Protein AF-A0A1G6QSB4-F1 (afdb_monomer_lite)

Radius of gyration: 20.33 Å; chains: 1; bounding box: 49×26×61 Å

Foldseek 3Di:
DPDPQPVLLVVLVVLLVVLLVLLVVVLVVCVVCVLVLLQLVQCPDPVNVVQCVVPNSVSSVVDPDDGDPRNVVSVVVSVVLNVLLVVLSVVLSQQAPVSLVVNLVSLVVVLVVLVVVVVSVDDPVSVVSSVVSNVSSVVSNCSSPPPVSVVSSVVSVVVVDGDD

Secondary structure (DSSP, 8-state):
------HHHHHHHHHHHHHHHHHHHHHHHHHHTHHHHHHHHHHH-TTTHHHHHHHHHHHHHTSSS----HHHHHHHHHHHHHHHHHHHHHHHHHT-HHHHHHHHHHHHHHHHHHHHHHTT---HHHHHHHHHHHHHHHHHHHHHTSHHHHHHHHHHHHH-S---

Structure (mmCIF, N/CA/C/O backbone):
data_AF-A0A1G6QSB4-F1
#
_entry.id   AF-A0A1G6QSB4-F1
#
loop_
_atom_site.group_PDB
_atom_site.id
_atom_site.type_symbol
_atom_site.label_atom_id
_atom_site.label_alt_id
_atom_site.label_comp_id
_atom_site.label_asym_id
_atom_site.label_entity_id
_atom_site.label_seq_id
_atom_site.pdbx_PDB_ins_code
_atom_site.Cartn_x
_atom_site.Cartn_y
_atom_site.Cartn_z
_atom_site.occupancy
_atom_site.B_iso_or_equiv
_atom_site.auth_seq_id
_atom_site.auth_comp_id
_atom_site.auth_asym_id
_atom_site.auth_atom_id
_atom_site.pdbx_PDB_model_num
ATOM 1 N N . MET A 1 1 ? 5.165 5.679 -29.335 1.00 36.78 1 MET A N 1
ATOM 2 C CA . MET A 1 1 ? 6.200 4.713 -29.748 1.00 36.78 1 MET A CA 1
ATOM 3 C C . MET A 1 1 ? 6.373 3.753 -28.588 1.00 36.78 1 MET A C 1
ATOM 5 O O . MET A 1 1 ? 6.676 4.211 -27.500 1.00 36.78 1 MET A O 1
ATOM 9 N N . ALA A 1 2 ? 6.026 2.477 -28.755 1.00 41.06 2 ALA A N 1
ATOM 10 C CA . ALA A 1 2 ? 6.192 1.490 -27.691 1.00 41.06 2 ALA A CA 1
ATOM 11 C C . ALA A 1 2 ? 7.660 1.050 -27.695 1.00 41.06 2 ALA A C 1
ATOM 13 O O . ALA A 1 2 ? 8.030 0.148 -28.444 1.00 41.06 2 ALA A O 1
ATOM 14 N N . GLY A 1 3 ? 8.502 1.756 -26.936 1.00 48.91 3 GLY A N 1
ATOM 15 C CA . GLY A 1 3 ? 9.864 1.310 -26.672 1.00 48.91 3 GLY A CA 1
ATOM 16 C C . GLY A 1 3 ? 9.807 -0.090 -26.067 1.00 48.91 3 GLY A C 1
ATOM 17 O O . GLY A 1 3 ? 9.021 -0.343 -25.151 1.00 48.91 3 GLY A O 1
ATOM 18 N N . ASN A 1 4 ? 10.582 -1.026 -26.618 1.00 52.44 4 ASN A N 1
ATOM 19 C CA . ASN A 1 4 ? 10.718 -2.376 -26.077 1.00 52.44 4 ASN A CA 1
ATOM 20 C C . ASN A 1 4 ? 11.422 -2.287 -24.715 1.00 52.44 4 ASN A C 1
ATOM 22 O O . ASN A 1 4 ? 12.630 -2.489 -24.607 1.00 52.44 4 ASN A O 1
ATOM 26 N N . HIS A 1 5 ? 10.673 -1.951 -23.664 1.00 57.59 5 HIS A N 1
ATOM 27 C CA . HIS A 1 5 ? 11.181 -2.034 -22.306 1.00 57.59 5 HIS A CA 1
ATOM 28 C C . HIS A 1 5 ? 11.562 -3.495 -22.018 1.00 57.59 5 HIS A C 1
ATOM 30 O O . HIS A 1 5 ? 10.808 -4.405 -22.386 1.00 57.59 5 HIS A O 1
ATOM 36 N N . PRO A 1 6 ? 12.706 -3.751 -21.355 1.00 65.00 6 PRO A N 1
ATOM 37 C CA . PRO A 1 6 ? 13.095 -5.099 -20.967 1.00 65.00 6 PRO A CA 1
ATOM 38 C C . PRO A 1 6 ? 11.947 -5.785 -20.219 1.00 65.00 6 PRO A C 1
ATOM 40 O O . PRO A 1 6 ? 11.293 -5.162 -19.380 1.00 65.00 6 PRO A O 1
ATOM 43 N N . THR A 1 7 ? 11.717 -7.076 -20.469 1.00 71.69 7 THR A N 1
ATOM 44 C CA . THR A 1 7 ? 10.638 -7.868 -19.838 1.00 71.69 7 THR A CA 1
ATOM 45 C C . THR A 1 7 ? 10.603 -7.740 -18.314 1.00 71.69 7 THR A C 1
ATOM 47 O O . THR A 1 7 ? 9.547 -7.847 -17.692 1.00 71.69 7 THR A O 1
ATOM 50 N N . THR A 1 8 ? 11.753 -7.473 -17.703 1.00 66.12 8 THR A N 1
ATOM 51 C CA . THR A 1 8 ? 11.937 -7.254 -16.269 1.00 66.12 8 THR A CA 1
ATOM 52 C C . THR A 1 8 ? 11.295 -5.947 -15.788 1.00 66.12 8 THR A C 1
ATOM 54 O O . THR A 1 8 ? 10.669 -5.942 -14.735 1.00 66.12 8 THR A O 1
ATOM 57 N N . VAL A 1 9 ? 11.335 -4.863 -16.573 1.00 68.50 9 VAL A N 1
ATOM 58 C CA . VAL A 1 9 ? 10.666 -3.579 -16.264 1.00 68.50 9 VAL A CA 1
ATOM 59 C C . VAL A 1 9 ? 9.143 -3.718 -16.357 1.00 68.50 9 VAL A C 1
ATOM 61 O O . VAL A 1 9 ? 8.403 -3.194 -15.514 1.00 68.50 9 VAL A O 1
ATOM 64 N N . THR A 1 10 ? 8.662 -4.488 -17.335 1.00 78.19 10 THR A N 1
ATOM 65 C CA . THR A 1 10 ? 7.238 -4.822 -17.468 1.00 78.19 10 THR A CA 1
ATOM 66 C C . THR A 1 10 ? 6.756 -5.663 -16.286 1.00 78.19 10 THR A C 1
ATOM 68 O O . THR A 1 10 ? 5.718 -5.354 -15.704 1.00 78.19 10 THR A O 1
ATOM 71 N N . ARG A 1 11 ? 7.533 -6.668 -15.855 1.00 76.75 11 ARG A N 1
ATOM 72 C CA . ARG A 1 11 ? 7.216 -7.469 -14.660 1.00 76.75 11 ARG A CA 1
ATOM 73 C C . ARG A 1 11 ? 7.226 -6.634 -13.382 1.00 76.75 11 ARG A C 1
ATOM 75 O O . ARG A 1 11 ? 6.280 -6.733 -12.613 1.00 76.75 11 ARG A O 1
ATOM 82 N N . THR A 1 12 ? 8.212 -5.758 -13.183 1.00 75.62 12 THR A N 1
ATOM 83 C CA . THR A 1 12 ? 8.243 -4.829 -12.035 1.00 75.62 12 THR A CA 1
ATOM 84 C C . THR A 1 12 ? 7.001 -3.941 -12.001 1.00 75.62 12 THR A C 1
ATOM 86 O O . THR A 1 12 ? 6.401 -3.758 -10.947 1.00 75.62 12 THR A O 1
ATOM 89 N N . THR A 1 13 ? 6.558 -3.447 -13.161 1.00 82.25 13 THR A N 1
ATOM 90 C CA . THR A 1 13 ? 5.312 -2.675 -13.275 1.00 82.25 13 THR A CA 1
ATOM 91 C C . THR A 1 13 ? 4.091 -3.502 -12.873 1.00 82.25 13 THR A C 1
ATOM 93 O O . THR A 1 13 ? 3.248 -3.017 -12.125 1.00 82.25 13 THR A O 1
ATOM 96 N N . GLN A 1 14 ? 3.981 -4.734 -13.373 1.00 82.94 14 GLN A N 1
ATOM 97 C CA . GLN A 1 14 ? 2.854 -5.617 -13.071 1.00 82.94 14 GLN A CA 1
ATOM 98 C C . GLN A 1 14 ? 2.812 -5.975 -11.585 1.00 82.94 14 GLN A C 1
ATOM 100 O O . GLN A 1 14 ? 1.764 -5.846 -10.963 1.00 82.94 14 GLN A O 1
ATOM 105 N N . VAL A 1 15 ? 3.951 -6.357 -11.004 1.00 82.31 15 VAL A N 1
ATOM 106 C CA . VAL A 1 15 ? 4.064 -6.688 -9.576 1.00 82.31 15 VAL A CA 1
ATOM 107 C C . VAL A 1 15 ? 3.730 -5.472 -8.713 1.00 82.31 15 VAL A C 1
ATOM 109 O O . VAL A 1 15 ? 2.968 -5.609 -7.759 1.00 82.31 15 VAL A O 1
ATOM 112 N N . LEU A 1 16 ? 4.209 -4.274 -9.074 1.00 84.44 16 LEU A N 1
ATOM 113 C CA . LEU A 1 16 ? 3.823 -3.052 -8.368 1.00 84.44 16 LEU A CA 1
ATOM 114 C C . LEU A 1 16 ? 2.321 -2.780 -8.503 1.00 84.44 16 LEU A C 1
ATOM 116 O O . LEU A 1 16 ? 1.678 -2.435 -7.521 1.00 84.44 16 LEU A O 1
ATOM 120 N N . GLY A 1 17 ? 1.742 -2.973 -9.689 1.00 85.50 17 GLY A N 1
ATOM 121 C CA . GLY A 1 17 ? 0.302 -2.837 -9.901 1.00 85.50 17 GLY A CA 1
ATOM 122 C C . GLY A 1 17 ? -0.516 -3.780 -9.015 1.00 85.50 17 GLY A C 1
ATOM 123 O O . GLY A 1 17 ? -1.497 -3.351 -8.416 1.00 85.50 17 GLY A O 1
ATOM 124 N N . VAL A 1 18 ? -0.082 -5.036 -8.869 1.00 87.31 18 VAL A N 1
ATOM 125 C CA . VAL A 1 18 ? -0.709 -6.004 -7.954 1.00 87.31 18 VAL A CA 1
ATOM 126 C C . VAL A 1 18 ? -0.572 -5.551 -6.498 1.00 87.31 18 VAL A C 1
ATOM 128 O O . VAL A 1 18 ? -1.554 -5.600 -5.760 1.00 87.31 18 VAL A O 1
ATOM 131 N N . LEU A 1 19 ? 0.604 -5.062 -6.089 1.00 82.19 19 LEU A N 1
ATOM 132 C CA . LEU A 1 19 ? 0.819 -4.526 -4.741 1.00 82.19 19 LEU A CA 1
ATOM 133 C C . LEU A 1 19 ? -0.103 -3.331 -4.455 1.00 82.19 19 LEU A C 1
ATOM 135 O O . LEU A 1 19 ? -0.735 -3.274 -3.404 1.00 82.19 19 LEU A O 1
ATOM 139 N N . LEU A 1 20 ? -0.235 -2.403 -5.406 1.00 90.25 20 LEU A N 1
ATOM 140 C CA . LEU A 1 20 ? -1.129 -1.252 -5.277 1.00 90.25 20 LEU A CA 1
ATOM 141 C C . LEU A 1 20 ? -2.602 -1.669 -5.253 1.00 90.25 20 LEU A C 1
ATOM 143 O O . LEU A 1 20 ? -3.374 -1.100 -4.489 1.00 90.25 20 LEU A O 1
ATOM 147 N N . ALA A 1 21 ? -2.998 -2.673 -6.036 1.00 89.38 21 ALA A N 1
ATOM 148 C CA . ALA A 1 21 ? -4.353 -3.212 -5.988 1.00 89.38 21 ALA A CA 1
ATOM 149 C C . ALA A 1 21 ? -4.659 -3.839 -4.618 1.00 89.38 21 ALA A C 1
ATOM 151 O O . ALA A 1 21 ? -5.720 -3.584 -4.053 1.00 89.38 21 ALA A O 1
ATOM 152 N N . LEU A 1 22 ? -3.717 -4.596 -4.046 1.00 85.62 22 LEU A N 1
ATOM 153 C CA . LEU A 1 22 ? -3.846 -5.138 -2.691 1.00 85.62 22 LEU A CA 1
ATOM 154 C C . LEU A 1 22 ? -3.918 -4.032 -1.636 1.00 85.62 22 LEU A C 1
ATOM 156 O O . LEU A 1 22 ? -4.775 -4.092 -0.759 1.00 85.62 22 LEU A O 1
ATOM 160 N N . GLY A 1 23 ? -3.079 -3.000 -1.752 1.00 84.31 23 GLY A N 1
ATOM 161 C CA . GLY A 1 23 ? -3.131 -1.824 -0.884 1.00 84.31 23 GLY A CA 1
ATOM 162 C C . GLY A 1 23 ? -4.468 -1.083 -0.975 1.00 84.31 23 GLY A C 1
ATOM 163 O O . GLY A 1 23 ? -5.013 -0.680 0.050 1.00 84.31 23 GLY A O 1
ATOM 164 N N . ALA A 1 24 ? -5.045 -0.969 -2.176 1.00 87.50 24 ALA A N 1
ATOM 165 C CA . ALA A 1 24 ? -6.361 -0.368 -2.377 1.00 87.50 24 ALA A CA 1
ATOM 166 C C . ALA A 1 24 ? -7.459 -1.201 -1.709 1.00 87.50 24 ALA A C 1
ATOM 168 O O . ALA A 1 24 ? -8.314 -0.650 -1.019 1.00 87.50 24 ALA A O 1
ATOM 169 N N . VAL A 1 25 ? -7.417 -2.528 -1.870 1.00 87.94 25 VAL A N 1
ATOM 170 C CA . VAL A 1 25 ? -8.345 -3.442 -1.191 1.00 87.94 25 VAL A CA 1
ATOM 171 C C . VAL A 1 25 ? -8.215 -3.303 0.322 1.00 87.94 25 VAL A C 1
ATOM 173 O O . VAL A 1 25 ? -9.231 -3.177 0.995 1.00 87.94 25 VAL A O 1
ATOM 176 N N . ALA A 1 26 ? -6.994 -3.252 0.860 1.00 82.19 26 ALA A N 1
ATOM 177 C CA . ALA A 1 26 ? -6.768 -3.044 2.287 1.00 82.19 26 ALA A CA 1
ATOM 178 C C . ALA A 1 26 ? -7.330 -1.696 2.770 1.00 82.19 26 ALA A C 1
ATOM 180 O O . ALA A 1 26 ? -8.031 -1.662 3.775 1.00 82.19 26 ALA A O 1
ATOM 181 N N . ALA A 1 27 ? -7.106 -0.602 2.034 1.00 86.75 27 ALA A N 1
ATOM 182 C CA . ALA A 1 27 ? -7.655 0.713 2.367 1.00 86.75 27 ALA A CA 1
ATOM 183 C C . ALA A 1 27 ? -9.193 0.727 2.351 1.00 86.75 27 ALA A C 1
ATOM 185 O O . ALA A 1 27 ? -9.818 1.290 3.247 1.00 86.75 27 ALA A O 1
ATOM 186 N N . VAL A 1 28 ? -9.808 0.068 1.367 1.00 87.38 28 VAL A N 1
ATOM 187 C CA . VAL A 1 28 ? -11.266 -0.090 1.281 1.00 87.38 28 VAL A CA 1
ATOM 188 C C . VAL A 1 28 ? -11.793 -0.939 2.439 1.00 87.38 28 VAL A C 1
ATOM 190 O O . VAL A 1 28 ? -12.775 -0.566 3.078 1.00 87.38 28 VAL A O 1
ATOM 193 N N . LEU A 1 29 ? -11.127 -2.050 2.760 1.00 83.12 29 LEU A N 1
ATOM 194 C CA . LEU A 1 29 ? -11.472 -2.878 3.913 1.00 83.12 29 LEU A CA 1
ATOM 195 C C . LEU A 1 29 ? -11.367 -2.093 5.221 1.00 83.12 29 LEU A C 1
ATOM 197 O O . LEU A 1 29 ? -12.224 -2.276 6.074 1.00 83.12 29 LEU A O 1
ATOM 201 N N . SER A 1 30 ? -10.394 -1.191 5.372 1.00 82.69 30 SER A N 1
ATOM 202 C CA . SER A 1 30 ? -10.287 -0.330 6.558 1.00 82.69 30 SER A CA 1
ATOM 203 C C . SER A 1 30 ? -11.495 0.588 6.741 1.00 82.69 30 SER A C 1
ATOM 205 O O . SER A 1 30 ? -11.856 0.863 7.879 1.00 82.69 30 SER A O 1
ATOM 207 N N . VAL A 1 31 ? -12.144 1.025 5.654 1.00 86.12 31 VAL A N 1
ATOM 208 C CA . VAL A 1 31 ? -13.410 1.780 5.717 1.00 86.12 31 VAL A CA 1
ATOM 209 C C . VAL A 1 31 ? -14.557 0.870 6.159 1.00 86.12 31 VAL A C 1
ATOM 211 O O . VAL A 1 31 ? -15.313 1.213 7.060 1.00 86.12 31 VAL A O 1
ATOM 214 N N . PHE A 1 32 ? -14.684 -0.317 5.562 1.00 85.06 32 PHE A N 1
ATOM 215 C CA . PHE A 1 32 ? -15.780 -1.240 5.887 1.00 85.06 32 PHE A CA 1
ATOM 216 C C . PHE A 1 32 ? -15.648 -1.907 7.261 1.00 85.06 32 PHE A C 1
ATOM 218 O O . PHE A 1 32 ? -16.648 -2.290 7.861 1.00 85.06 32 PHE A O 1
ATOM 225 N N . LEU A 1 33 ? -14.422 -2.069 7.752 1.00 81.19 33 LEU A N 1
ATOM 226 C CA . LEU A 1 33 ? -14.106 -2.702 9.029 1.00 81.19 33 LEU A CA 1
ATOM 227 C C . LEU A 1 33 ? -13.771 -1.674 10.111 1.00 81.19 33 LEU A C 1
ATOM 229 O O . LEU A 1 33 ? -13.288 -2.070 11.169 1.00 81.19 33 LEU A O 1
ATOM 233 N N . GLU A 1 34 ? -14.033 -0.384 9.883 1.00 79.94 34 GLU A N 1
ATOM 234 C CA . GLU A 1 34 ? -13.699 0.696 10.817 1.00 79.94 34 GLU A CA 1
ATOM 235 C C . GLU A 1 34 ? -14.244 0.418 12.224 1.00 79.94 34 GLU A C 1
ATOM 237 O O . GLU A 1 34 ? -13.496 0.456 13.196 1.00 79.94 34 GLU A O 1
ATOM 242 N N . ASP A 1 35 ? -15.500 -0.015 12.336 1.00 77.81 35 ASP A N 1
ATOM 243 C CA . ASP A 1 35 ? -16.103 -0.384 13.622 1.00 77.81 35 ASP A CA 1
ATOM 244 C C . ASP A 1 35 ? -15.422 -1.583 14.295 1.00 77.81 35 ASP A C 1
ATOM 246 O O . ASP A 1 35 ? -15.318 -1.639 15.521 1.00 77.81 35 ASP A O 1
ATOM 250 N N . SER A 1 36 ? -14.933 -2.543 13.507 1.00 78.19 36 SER A N 1
ATOM 251 C CA . SER A 1 36 ? -14.188 -3.697 14.027 1.00 78.19 36 SER A CA 1
ATOM 252 C C . SER A 1 36 ? -12.786 -3.295 14.490 1.00 78.19 36 SER A C 1
ATOM 254 O O . SER A 1 36 ? -12.299 -3.821 15.489 1.00 78.19 36 SER A O 1
ATOM 256 N N . LEU A 1 37 ? -12.155 -2.339 13.802 1.00 73.69 37 LEU A N 1
ATOM 257 C CA . LEU A 1 37 ? -10.864 -1.766 14.187 1.00 73.69 37 LEU A CA 1
ATOM 258 C C . LEU A 1 37 ? -10.989 -0.937 15.469 1.00 73.69 37 LEU A C 1
ATOM 260 O O . LEU A 1 37 ? -10.187 -1.109 16.384 1.00 73.69 37 LEU A O 1
ATOM 264 N N . ILE A 1 38 ? -12.028 -0.101 15.577 1.00 78.00 38 ILE A N 1
ATOM 265 C CA . ILE A 1 38 ? -12.317 0.674 16.791 1.00 78.00 38 ILE A CA 1
ATOM 266 C C . ILE A 1 38 ? -12.623 -0.268 17.956 1.00 78.00 38 ILE A C 1
ATOM 268 O O . ILE A 1 38 ? -12.128 -0.046 19.058 1.00 78.00 38 ILE A O 1
ATOM 272 N N . ARG A 1 39 ? -13.386 -1.341 17.718 1.00 77.38 39 ARG A N 1
ATOM 273 C CA . ARG A 1 39 ? -13.661 -2.371 18.726 1.00 77.38 39 ARG A CA 1
ATOM 274 C C . ARG A 1 39 ? -12.378 -3.037 19.225 1.00 77.38 39 ARG A C 1
ATOM 276 O O . ARG A 1 39 ? -12.142 -3.032 20.428 1.00 77.38 39 ARG A O 1
ATOM 283 N N . SER A 1 40 ? -11.543 -3.552 18.320 1.00 76.69 40 SER A N 1
ATOM 284 C CA . SER A 1 40 ? -10.265 -4.186 18.682 1.00 76.69 40 SER A CA 1
ATOM 285 C C . SER A 1 40 ? -9.362 -3.226 19.467 1.00 76.69 40 SER A C 1
ATOM 287 O O . SER A 1 40 ? -8.776 -3.597 20.485 1.00 76.69 40 SER A O 1
ATOM 289 N N . TRP A 1 41 ? -9.311 -1.955 19.062 1.00 79.75 41 TRP A N 1
ATOM 290 C CA . TRP A 1 41 ? -8.583 -0.922 19.793 1.00 79.75 41 TRP A CA 1
ATOM 291 C C . TRP A 1 41 ? -9.161 -0.663 21.192 1.00 79.75 41 TRP A C 1
ATOM 293 O O . TRP A 1 41 ? -8.398 -0.585 22.154 1.00 79.75 41 TRP A O 1
ATOM 303 N N . ALA A 1 42 ? -10.486 -0.554 21.324 1.00 78.69 42 ALA A N 1
ATOM 304 C CA . ALA A 1 42 ? -11.157 -0.290 22.597 1.00 78.69 42 ALA A CA 1
ATOM 305 C C . ALA A 1 42 ? -10.967 -1.438 23.603 1.00 78.69 42 ALA A C 1
ATOM 307 O O . ALA A 1 42 ? -10.726 -1.181 24.780 1.00 78.69 42 ALA A O 1
ATOM 308 N N . GLU A 1 43 ? -10.996 -2.691 23.140 1.00 78.38 43 GLU A N 1
ATOM 309 C CA . GLU A 1 43 ? -10.749 -3.884 23.966 1.00 78.38 43 GLU A CA 1
ATOM 310 C C . GLU A 1 43 ? -9.338 -3.891 24.582 1.00 78.38 43 GLU A C 1
ATOM 312 O O . GLU A 1 43 ? -9.148 -4.328 25.721 1.00 78.38 43 GLU A O 1
ATOM 317 N N . HIS A 1 44 ? -8.353 -3.352 23.860 1.00 73.62 44 HIS A N 1
ATOM 318 C CA . HIS A 1 44 ? -6.951 -3.326 24.280 1.00 73.62 44 HIS A CA 1
ATOM 319 C C . HIS A 1 44 ? -6.514 -2.003 24.924 1.00 73.62 44 HIS A C 1
ATOM 321 O O . HIS A 1 44 ? -5.370 -1.899 25.372 1.00 73.62 44 HIS A O 1
ATOM 327 N N . ASN A 1 45 ? -7.390 -0.994 25.001 1.00 76.38 45 ASN A N 1
ATOM 328 C CA . ASN A 1 45 ? -7.043 0.317 25.538 1.00 76.38 45 ASN A CA 1
ATOM 329 C C . ASN A 1 45 ? -7.511 0.489 27.000 1.00 76.38 45 ASN A C 1
ATOM 331 O O . ASN A 1 45 ? -8.714 0.607 27.248 1.00 76.38 45 ASN A O 1
ATOM 335 N N . PRO A 1 46 ? -6.584 0.591 27.978 1.00 76.31 46 PRO A N 1
ATOM 336 C CA . PRO A 1 46 ? -6.928 0.694 29.396 1.00 76.31 46 PRO A CA 1
ATOM 337 C C . PRO A 1 46 ? -7.835 1.878 29.744 1.00 76.31 46 PRO A C 1
ATOM 339 O O . PRO A 1 46 ? -8.592 1.787 30.704 1.00 76.31 46 PRO A O 1
ATOM 342 N N . SER A 1 47 ? -7.766 2.983 28.992 1.00 75.38 47 SER A N 1
ATOM 343 C CA . SER A 1 47 ? -8.509 4.208 29.314 1.00 75.38 47 SER A CA 1
ATOM 344 C C . SER A 1 47 ? -9.980 4.184 28.898 1.00 75.38 47 SER A C 1
ATOM 346 O O . SER A 1 47 ? -10.752 5.003 29.387 1.00 75.38 47 SER A O 1
ATOM 348 N N . VAL A 1 48 ? -10.372 3.275 28.002 1.00 77.38 48 VAL A N 1
ATOM 349 C CA . VAL A 1 48 ? -11.737 3.198 27.440 1.00 77.38 48 VAL A CA 1
ATOM 350 C C . VAL A 1 48 ? -12.374 1.824 27.618 1.00 77.38 48 VAL A C 1
ATOM 352 O O . VAL A 1 48 ? -13.565 1.666 27.361 1.00 77.38 48 VAL A O 1
ATOM 355 N N . ARG A 1 49 ? -11.609 0.842 28.106 1.00 78.50 49 ARG A N 1
ATOM 356 C CA . ARG A 1 49 ? -12.074 -0.523 28.346 1.00 78.50 49 ARG A CA 1
ATOM 357 C C . ARG A 1 49 ? -13.253 -0.589 29.314 1.00 78.50 49 ARG A C 1
ATOM 359 O O . ARG A 1 49 ? -14.205 -1.309 29.046 1.00 78.50 49 ARG A O 1
ATOM 366 N N . GLU A 1 50 ? -13.227 0.186 30.397 1.00 78.38 50 GLU A N 1
ATOM 367 C CA . GLU A 1 50 ? -14.331 0.214 31.366 1.00 78.38 50 GLU A CA 1
ATOM 368 C C . GLU A 1 50 ? -15.625 0.755 30.730 1.00 78.38 50 GLU A C 1
ATOM 370 O O . GLU A 1 50 ? -16.695 0.172 30.895 1.00 78.38 50 GLU A O 1
ATOM 375 N N . THR A 1 51 ? -15.526 1.806 29.910 1.00 75.69 51 THR A N 1
ATOM 376 C CA . THR A 1 51 ? -16.656 2.339 29.130 1.00 75.69 51 THR A CA 1
ATOM 377 C C . THR A 1 51 ? -17.162 1.329 28.093 1.00 75.69 51 THR A C 1
ATOM 379 O O . THR A 1 51 ? -18.371 1.174 27.917 1.00 75.69 51 THR A O 1
ATOM 382 N N . PHE A 1 52 ? -16.249 0.606 27.438 1.00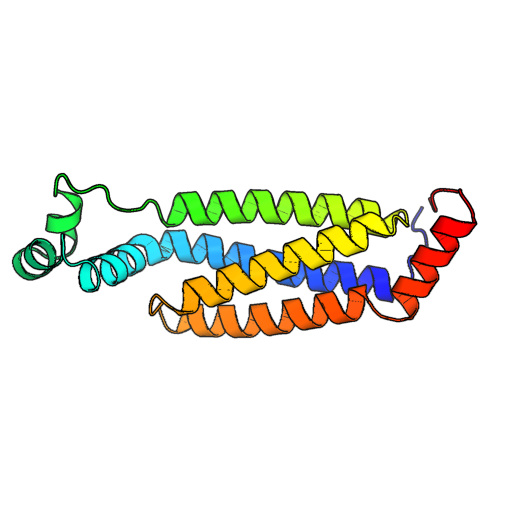 78.75 52 PHE A N 1
ATOM 383 C CA . PHE A 1 52 ? -16.581 -0.435 26.466 1.00 78.75 52 PHE A CA 1
ATOM 384 C C . PHE A 1 52 ? -17.301 -1.632 27.107 1.00 78.75 52 PHE A C 1
ATOM 386 O O . PHE A 1 52 ? -18.282 -2.121 26.553 1.00 78.75 52 PHE A O 1
ATOM 393 N N . GLU A 1 53 ? -16.863 -2.084 28.285 1.00 78.88 53 GLU A N 1
ATOM 394 C CA . GLU A 1 53 ? -17.491 -3.193 29.017 1.00 78.88 53 GLU A CA 1
ATOM 395 C C . GLU A 1 53 ? -18.897 -2.828 29.533 1.00 78.88 53 GLU A C 1
ATOM 397 O O . GLU A 1 53 ? -19.776 -3.688 29.581 1.00 78.88 53 GLU A O 1
ATOM 402 N N . GLN A 1 54 ? -19.138 -1.556 29.873 1.00 79.69 54 GLN A N 1
ATOM 403 C CA . GLN A 1 54 ? -20.425 -1.086 30.402 1.00 79.69 54 GLN A CA 1
ATOM 404 C C . GLN A 1 54 ? -21.478 -0.798 29.323 1.00 79.69 54 GLN A C 1
ATOM 406 O O . GLN A 1 54 ? -22.664 -1.033 29.555 1.00 79.69 54 GLN A O 1
ATOM 411 N N . GLY A 1 55 ? -21.073 -0.271 28.163 1.00 74.00 55 GLY A N 1
ATOM 412 C CA . GLY A 1 55 ? -22.011 0.236 27.151 1.00 74.00 55 GLY A CA 1
ATOM 413 C C . GLY A 1 55 ? -21.674 -0.121 25.703 1.00 74.00 55 GLY A C 1
ATOM 414 O O . GLY A 1 55 ? -22.338 0.354 24.784 1.00 74.00 55 GLY A O 1
ATOM 415 N N . GLY A 1 56 ? -20.665 -0.962 25.477 1.00 79.62 56 GLY A N 1
ATOM 416 C CA . GLY A 1 56 ? -20.257 -1.396 24.146 1.00 79.62 56 GLY A CA 1
ATOM 417 C C . GLY A 1 56 ? -19.608 -0.290 23.310 1.00 79.62 56 GLY A C 1
ATOM 418 O O . GLY A 1 56 ? -19.077 0.695 23.819 1.00 79.62 56 GLY A O 1
ATOM 419 N N . LEU A 1 57 ? -19.629 -0.477 21.988 1.00 75.62 57 LEU A N 1
ATOM 420 C CA . LEU A 1 57 ? -18.959 0.413 21.034 1.00 75.62 57 LEU A CA 1
ATOM 421 C C . LEU A 1 57 ? -19.588 1.817 20.993 1.00 75.62 57 LEU A C 1
ATOM 423 O O . LEU A 1 57 ? -18.865 2.796 20.834 1.00 75.62 57 LEU A O 1
ATOM 427 N N . ASP A 1 58 ? -20.906 1.916 21.168 1.00 77.19 58 ASP A N 1
ATOM 428 C CA . ASP A 1 58 ? -21.630 3.191 21.093 1.00 77.19 58 ASP A CA 1
ATOM 429 C C . ASP A 1 58 ? -21.290 4.096 22.285 1.00 77.19 58 ASP A C 1
ATOM 431 O O . ASP A 1 58 ? -21.013 5.277 22.103 1.00 77.19 58 ASP A O 1
ATOM 435 N N . ALA A 1 59 ? -21.149 3.529 23.488 1.00 74.19 59 ALA A N 1
ATOM 436 C CA . ALA A 1 59 ? -20.700 4.279 24.663 1.00 74.19 59 ALA A CA 1
ATOM 437 C C . ALA A 1 59 ? -19.251 4.784 24.541 1.00 74.19 59 ALA A C 1
ATOM 439 O O . ALA A 1 59 ? -18.909 5.828 25.094 1.00 74.19 59 ALA A O 1
ATOM 440 N N . VAL A 1 60 ? -18.391 4.068 23.806 1.00 75.06 60 VAL A N 1
ATOM 441 C CA . VAL A 1 60 ? -17.030 4.534 23.494 1.00 75.06 60 VAL A CA 1
ATOM 442 C C . VAL A 1 60 ? -17.060 5.667 22.468 1.00 75.06 60 VAL A C 1
ATOM 444 O O . VAL A 1 60 ? -16.291 6.614 22.605 1.00 75.06 60 VAL A O 1
ATOM 447 N N . LYS A 1 61 ? -17.958 5.603 21.476 1.00 73.44 61 LYS A N 1
ATOM 448 C CA . LYS A 1 61 ? -18.161 6.663 20.471 1.00 73.44 61 LYS A CA 1
ATOM 449 C C . LYS A 1 61 ? -18.726 7.952 21.058 1.00 73.44 61 LYS A C 1
ATOM 451 O O . LYS A 1 61 ? -18.324 9.025 20.620 1.00 73.44 61 LYS A O 1
ATOM 456 N N . ASP A 1 62 ? -19.580 7.840 22.069 1.00 75.94 62 ASP A N 1
ATOM 457 C CA . ASP A 1 62 ? -20.154 8.985 22.782 1.00 75.94 62 ASP A CA 1
ATOM 458 C C . ASP A 1 62 ? -19.255 9.504 23.924 1.00 75.94 62 ASP A C 1
ATOM 460 O O . ASP A 1 62 ? -19.540 10.535 24.539 1.00 75.94 62 ASP A O 1
ATOM 464 N N . SER A 1 63 ? -18.149 8.811 24.216 1.00 71.12 63 SER A N 1
ATOM 465 C CA . SER A 1 63 ? -17.175 9.227 25.225 1.00 71.12 63 SER A CA 1
ATOM 466 C C . SER A 1 63 ? -16.353 10.431 24.737 1.00 71.12 63 SER A C 1
ATOM 468 O O . SER A 1 63 ? -16.013 10.513 23.558 1.00 71.12 63 SER A O 1
ATOM 470 N N . PRO A 1 64 ? -15.926 11.349 25.626 1.00 71.88 64 PRO A N 1
ATOM 471 C CA . PRO A 1 64 ? -15.026 12.451 25.264 1.00 71.88 64 PRO A CA 1
ATOM 472 C C . PRO A 1 64 ? -13.622 12.003 24.805 1.00 71.88 64 PRO A C 1
ATOM 474 O O . PRO A 1 64 ? -12.792 12.843 24.452 1.00 71.88 64 PRO A O 1
ATOM 477 N N . VAL A 1 65 ? -13.322 10.700 24.825 1.00 70.50 65 VAL A N 1
ATOM 478 C CA . VAL A 1 65 ? -12.049 10.139 24.359 1.00 70.50 65 VAL A CA 1
ATOM 479 C C . VAL A 1 65 ? -11.975 10.191 22.831 1.00 70.50 65 VAL A C 1
ATOM 481 O O . VAL A 1 65 ? -12.835 9.663 22.134 1.00 70.50 65 VAL A O 1
ATOM 484 N N . GLN A 1 66 ? -10.905 10.784 22.291 1.00 72.75 66 GLN A N 1
ATOM 485 C CA . GLN A 1 66 ? -10.669 10.795 20.846 1.00 72.75 66 GLN A CA 1
ATOM 486 C C . GLN A 1 66 ? -10.404 9.381 20.323 1.00 72.75 66 GLN A C 1
ATOM 488 O O . GLN A 1 66 ? -9.356 8.788 20.590 1.00 72.75 66 GLN A O 1
ATOM 493 N N . ILE A 1 67 ? -11.348 8.869 19.538 1.00 75.31 67 ILE A N 1
ATOM 494 C CA . ILE A 1 67 ? -11.191 7.620 18.798 1.00 75.31 67 ILE A CA 1
ATOM 495 C C . ILE A 1 67 ? -10.232 7.857 17.623 1.00 75.31 67 ILE A C 1
ATOM 497 O O . ILE A 1 67 ? -10.373 8.856 16.909 1.00 75.31 67 ILE A O 1
ATOM 501 N N . PRO A 1 68 ? -9.260 6.960 17.382 1.00 76.38 68 PRO A N 1
ATOM 502 C CA . PRO A 1 68 ? -8.376 7.082 16.235 1.00 76.38 68 PRO A CA 1
ATOM 503 C C . PRO A 1 68 ? -9.148 7.003 14.913 1.00 76.38 68 PRO A C 1
ATOM 505 O O . PRO A 1 68 ? -9.965 6.109 14.700 1.00 76.38 68 PRO A O 1
ATOM 508 N N . ALA A 1 69 ? -8.832 7.907 13.988 1.00 79.12 69 ALA A N 1
ATOM 509 C CA . ALA A 1 69 ? -9.394 7.911 12.641 1.00 79.12 69 ALA A CA 1
ATOM 510 C C . ALA A 1 69 ? -8.695 6.864 11.752 1.00 79.12 69 ALA A C 1
ATOM 512 O O . ALA A 1 69 ? -7.865 7.204 10.908 1.00 79.12 69 ALA A O 1
ATOM 513 N N . PHE A 1 70 ? -9.002 5.581 11.950 1.00 78.12 70 PHE A N 1
ATOM 514 C CA . PHE A 1 70 ? -8.332 4.480 11.249 1.00 78.12 70 PHE A CA 1
ATOM 515 C C . PHE A 1 70 ? -8.542 4.521 9.730 1.00 78.12 70 PHE A C 1
ATOM 517 O O . PHE A 1 70 ? -7.570 4.446 8.973 1.00 78.12 70 PHE A O 1
ATOM 524 N N . ALA A 1 71 ? -9.788 4.671 9.270 1.00 84.31 71 ALA A N 1
ATOM 525 C CA . ALA A 1 71 ? -10.102 4.620 7.846 1.00 84.31 71 ALA A CA 1
ATOM 526 C C . ALA A 1 71 ? -9.543 5.821 7.053 1.00 84.31 71 ALA A C 1
ATOM 528 O O . ALA A 1 71 ? -8.857 5.592 6.051 1.00 84.31 71 ALA A O 1
ATOM 529 N N . PRO A 1 72 ? -9.719 7.087 7.493 1.00 86.56 72 PRO A N 1
ATOM 530 C CA . PRO A 1 72 ? -9.147 8.237 6.791 1.00 86.56 72 PRO A CA 1
ATOM 531 C C . PRO A 1 72 ? -7.621 8.165 6.699 1.00 86.56 72 PRO A C 1
ATOM 533 O O . PRO A 1 72 ? -7.051 8.428 5.640 1.00 86.56 72 PRO A O 1
ATOM 536 N N . VAL A 1 73 ? -6.953 7.759 7.784 1.00 87.62 73 VAL A N 1
ATOM 537 C CA . VAL A 1 73 ? -5.492 7.623 7.814 1.00 87.62 73 VAL A CA 1
ATOM 538 C C . VAL A 1 73 ? -5.027 6.536 6.844 1.00 87.62 73 VAL A C 1
ATOM 540 O O . VAL A 1 73 ? -4.101 6.780 6.070 1.00 87.62 73 VAL A O 1
ATOM 543 N N . ALA A 1 74 ? -5.684 5.371 6.822 1.00 84.88 74 ALA A N 1
ATOM 544 C CA . ALA A 1 74 ? -5.344 4.285 5.903 1.00 84.88 74 ALA A CA 1
ATOM 545 C C . ALA A 1 74 ? -5.497 4.698 4.429 1.00 84.88 74 ALA A C 1
ATOM 547 O O . ALA A 1 74 ? -4.606 4.439 3.618 1.00 84.88 74 ALA A O 1
ATOM 548 N N . VAL A 1 75 ? -6.592 5.384 4.085 1.00 88.31 75 VAL A N 1
ATOM 549 C CA . VAL A 1 75 ? -6.853 5.856 2.717 1.00 88.31 75 VAL A CA 1
ATOM 550 C C . VAL A 1 75 ? -5.822 6.898 2.285 1.00 88.31 75 VAL A C 1
ATOM 552 O O . VAL A 1 75 ? -5.252 6.782 1.200 1.00 88.31 75 VAL A O 1
ATOM 555 N N . VAL A 1 76 ? -5.538 7.895 3.127 1.00 93.06 76 VAL A N 1
ATOM 556 C CA . VAL A 1 76 ? -4.561 8.946 2.801 1.00 93.06 76 VAL A CA 1
ATOM 557 C C . VAL A 1 76 ? -3.161 8.358 2.644 1.00 93.06 76 VAL A C 1
ATOM 559 O O . VAL A 1 76 ? -2.484 8.658 1.660 1.00 93.06 76 VAL A O 1
ATOM 562 N N . LEU A 1 77 ? -2.738 7.484 3.564 1.00 89.69 77 LEU A N 1
ATOM 563 C CA . LEU A 1 77 ? -1.446 6.803 3.464 1.00 89.69 77 LEU A CA 1
ATOM 564 C C . LEU A 1 77 ? -1.345 5.977 2.183 1.00 89.69 77 LEU A C 1
ATOM 566 O O . LEU A 1 77 ? -0.331 6.068 1.492 1.00 89.69 77 LEU A O 1
ATOM 570 N N . PHE A 1 78 ? -2.394 5.229 1.828 1.00 89.25 78 PHE A N 1
ATOM 571 C CA . PHE A 1 78 ? -2.425 4.481 0.576 1.00 89.25 78 PHE A CA 1
ATOM 572 C C . PHE A 1 78 ? -2.239 5.401 -0.634 1.00 89.25 78 PHE A C 1
ATOM 574 O O . PHE A 1 78 ? -1.379 5.135 -1.471 1.00 89.25 78 PHE A O 1
ATOM 581 N N . VAL A 1 79 ? -2.989 6.505 -0.713 1.00 92.94 79 VAL A N 1
ATOM 582 C CA . VAL A 1 79 ? -2.899 7.455 -1.833 1.00 92.94 79 VAL A CA 1
ATOM 583 C C . VAL A 1 79 ? -1.494 8.051 -1.946 1.00 92.94 79 VAL A C 1
ATOM 585 O O . VAL A 1 79 ? -0.938 8.101 -3.044 1.00 92.94 79 VAL A O 1
ATOM 588 N N . VAL A 1 80 ? -0.894 8.461 -0.826 1.00 94.69 80 VAL A N 1
ATOM 589 C CA . VAL A 1 80 ? 0.463 9.029 -0.806 1.00 94.69 80 VAL A CA 1
ATOM 590 C C . VAL A 1 80 ? 1.497 7.996 -1.252 1.00 94.69 80 VAL A C 1
ATOM 592 O O . VAL A 1 80 ? 2.321 8.288 -2.119 1.00 94.69 80 VAL A O 1
ATOM 595 N N . ILE A 1 81 ? 1.444 6.779 -0.706 1.00 89.62 81 ILE A N 1
ATOM 596 C CA . ILE A 1 81 ? 2.382 5.700 -1.040 1.00 89.62 81 ILE A CA 1
ATOM 597 C C . ILE A 1 81 ? 2.224 5.286 -2.502 1.00 89.62 81 ILE A C 1
ATOM 599 O O . ILE A 1 81 ? 3.224 5.145 -3.202 1.00 89.62 81 ILE A O 1
ATOM 603 N N . ALA A 1 82 ? 0.990 5.145 -2.989 1.00 90.94 82 ALA A N 1
ATOM 604 C CA . ALA A 1 82 ? 0.710 4.825 -4.382 1.00 90.94 82 ALA A CA 1
ATOM 605 C C . ALA A 1 82 ? 1.247 5.912 -5.319 1.00 90.94 82 ALA A C 1
ATOM 607 O O . ALA A 1 82 ? 1.936 5.601 -6.288 1.00 90.94 82 ALA A O 1
ATOM 608 N N . GLY A 1 83 ? 1.002 7.185 -4.999 1.00 93.69 83 GLY A N 1
ATOM 609 C CA . GLY A 1 83 ? 1.533 8.317 -5.756 1.00 93.69 83 GLY A CA 1
ATOM 610 C C . GLY A 1 83 ? 3.061 8.305 -5.817 1.00 93.69 83 GLY A C 1
ATOM 611 O O . GLY A 1 83 ? 3.636 8.365 -6.904 1.00 93.69 83 GLY A O 1
ATOM 612 N N . LEU A 1 84 ? 3.727 8.148 -4.668 1.00 92.62 84 LEU A N 1
ATOM 613 C CA . LEU A 1 84 ? 5.187 8.053 -4.594 1.00 92.62 84 LEU A CA 1
ATOM 614 C C . LEU A 1 84 ? 5.724 6.858 -5.385 1.00 92.62 84 LEU A C 1
ATOM 616 O O . LEU A 1 84 ? 6.683 7.004 -6.140 1.00 92.62 84 LEU A O 1
ATOM 620 N N . ALA A 1 85 ? 5.096 5.690 -5.255 1.00 90.56 85 ALA A N 1
ATOM 621 C CA . ALA A 1 85 ? 5.506 4.484 -5.958 1.00 90.56 85 ALA A CA 1
ATOM 622 C C . ALA A 1 85 ? 5.391 4.646 -7.481 1.00 90.56 85 ALA A C 1
ATOM 624 O O . ALA A 1 85 ? 6.299 4.244 -8.207 1.00 90.56 85 ALA A O 1
ATOM 625 N N . LEU A 1 86 ? 4.318 5.277 -7.971 1.00 91.38 86 LEU A N 1
ATOM 626 C CA . LEU A 1 86 ? 4.122 5.555 -9.396 1.00 91.38 86 LEU A CA 1
ATOM 627 C C . LEU A 1 86 ? 5.149 6.558 -9.935 1.00 91.38 86 LEU A C 1
ATOM 629 O O . LEU A 1 86 ? 5.710 6.338 -11.010 1.00 91.38 86 LEU A O 1
ATOM 633 N N . VAL A 1 87 ? 5.437 7.624 -9.183 1.00 92.19 87 VAL A N 1
ATOM 634 C CA . VAL A 1 87 ? 6.458 8.619 -9.549 1.00 92.19 87 VAL A CA 1
ATOM 635 C C . VAL A 1 87 ? 7.845 7.977 -9.595 1.00 92.19 87 VAL A C 1
ATOM 637 O O . VAL A 1 87 ? 8.564 8.115 -10.583 1.00 92.19 87 VAL A O 1
ATOM 640 N N . LEU A 1 88 ? 8.215 7.213 -8.565 1.00 88.00 88 LEU A N 1
ATOM 641 C CA . LEU A 1 88 ? 9.490 6.496 -8.525 1.00 88.00 88 LEU A CA 1
ATOM 642 C C . LEU A 1 88 ? 9.589 5.452 -9.639 1.00 88.00 88 LEU A C 1
ATOM 644 O O . LEU A 1 88 ? 10.646 5.324 -10.253 1.00 88.00 88 LEU A O 1
ATOM 648 N N . LEU A 1 89 ? 8.497 4.749 -9.955 1.00 86.12 89 LEU A N 1
ATOM 649 C CA . LEU A 1 89 ? 8.465 3.815 -11.077 1.00 86.12 89 LEU A CA 1
ATOM 650 C C . LEU A 1 89 ? 8.728 4.528 -12.408 1.00 86.12 89 LEU A C 1
ATOM 652 O O . LEU A 1 89 ? 9.467 3.993 -13.234 1.00 86.12 89 LEU A O 1
ATOM 656 N N . ALA A 1 90 ? 8.173 5.724 -12.621 1.00 86.88 90 ALA A N 1
ATOM 657 C CA . ALA A 1 90 ? 8.461 6.511 -13.818 1.00 86.88 90 ALA A CA 1
ATOM 658 C C . ALA A 1 90 ? 9.961 6.838 -13.924 1.00 86.88 90 ALA A C 1
ATOM 660 O O . ALA A 1 90 ? 10.562 6.591 -14.967 1.00 86.88 90 ALA A O 1
ATOM 661 N N . PHE A 1 91 ? 10.602 7.268 -12.833 1.00 84.56 91 PHE A N 1
ATOM 662 C CA . PHE A 1 91 ? 12.051 7.509 -12.823 1.00 84.56 91 PHE A CA 1
ATOM 663 C C . PHE A 1 91 ? 12.886 6.236 -13.029 1.00 84.56 91 PHE A C 1
ATOM 665 O O . PHE A 1 91 ? 13.912 6.277 -13.709 1.00 84.56 91 PHE A O 1
ATOM 672 N N . VAL A 1 92 ? 12.449 5.093 -12.490 1.00 82.75 92 VAL A N 1
ATOM 673 C CA . VAL A 1 92 ? 13.102 3.795 -12.733 1.00 82.75 92 VAL A CA 1
ATOM 674 C C . VAL A 1 92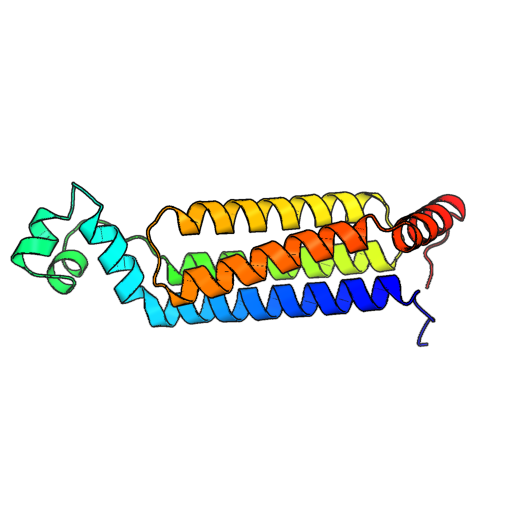 ? 13.016 3.410 -14.211 1.00 82.75 92 VAL A C 1
ATOM 676 O O . VAL A 1 92 ? 13.994 2.909 -14.759 1.00 82.75 92 VAL A O 1
ATOM 679 N N . ARG A 1 93 ? 11.883 3.671 -14.879 1.00 79.25 93 ARG A N 1
ATOM 680 C CA . ARG A 1 93 ? 11.725 3.398 -16.319 1.00 79.25 93 ARG A CA 1
ATOM 681 C C . ARG A 1 93 ? 12.650 4.240 -17.192 1.00 79.25 93 ARG A C 1
ATOM 683 O O . ARG A 1 93 ? 13.121 3.726 -18.196 1.00 79.25 93 ARG A O 1
ATOM 690 N N . ILE A 1 94 ? 12.922 5.478 -16.781 1.00 81.06 94 ILE A N 1
ATOM 691 C CA . ILE A 1 94 ? 13.825 6.406 -17.484 1.00 81.06 94 ILE A CA 1
ATOM 692 C C . ILE A 1 94 ? 15.305 6.015 -17.297 1.00 81.06 94 ILE A C 1
ATOM 694 O O . ILE A 1 94 ? 16.157 6.429 -18.077 1.00 81.06 94 ILE A O 1
ATOM 698 N N . GLY A 1 95 ? 15.627 5.187 -16.295 1.00 75.94 95 GLY A N 1
ATOM 699 C CA . GLY A 1 95 ? 16.986 4.682 -16.080 1.00 75.94 95 GLY A CA 1
ATOM 700 C C . GLY A 1 95 ? 17.672 5.172 -14.803 1.00 75.94 95 GLY A C 1
ATOM 701 O O . GLY A 1 95 ? 18.843 4.872 -14.584 1.00 75.94 95 GLY A O 1
ATOM 702 N N . HIS A 1 96 ? 16.983 5.908 -13.926 1.00 79.69 96 HIS A N 1
ATOM 703 C CA . HIS A 1 96 ? 17.623 6.499 -12.749 1.00 79.69 96 HIS A CA 1
ATOM 704 C C . HIS A 1 96 ? 17.909 5.474 -11.639 1.00 79.69 96 HIS A C 1
ATOM 706 O O . HIS A 1 96 ? 17.003 4.959 -10.977 1.00 79.69 96 HIS A O 1
ATOM 712 N N . LEU A 1 97 ? 19.195 5.246 -11.352 1.00 79.12 97 LEU A N 1
ATOM 713 C CA . LEU A 1 97 ? 19.654 4.326 -10.302 1.00 79.12 97 LEU A CA 1
ATOM 714 C C . LEU A 1 97 ? 19.195 4.718 -8.887 1.00 79.12 97 LEU A C 1
ATOM 716 O O . LEU A 1 97 ? 18.920 3.835 -8.075 1.00 79.12 97 LEU A O 1
ATOM 720 N N . TRP A 1 98 ? 19.093 6.016 -8.577 1.00 85.75 98 TRP A N 1
ATOM 721 C CA . TRP A 1 98 ? 18.661 6.481 -7.250 1.00 85.75 98 TRP A CA 1
ATOM 722 C C . TRP A 1 98 ? 17.183 6.165 -6.986 1.00 85.75 98 TRP A C 1
ATOM 724 O O . TRP A 1 98 ? 16.826 5.766 -5.877 1.00 85.75 98 TRP A O 1
ATOM 734 N N . ALA A 1 99 ? 16.340 6.249 -8.022 1.00 86.31 99 ALA A N 1
ATOM 735 C CA . ALA A 1 99 ? 14.913 5.961 -7.926 1.00 86.31 99 ALA A CA 1
ATOM 736 C C . ALA A 1 99 ? 14.661 4.497 -7.552 1.00 86.31 99 ALA A C 1
ATOM 738 O O . ALA A 1 99 ? 13.734 4.199 -6.801 1.00 86.31 99 ALA A O 1
ATOM 739 N N . ARG A 1 100 ? 15.546 3.590 -7.990 1.00 86.00 100 ARG A N 1
ATOM 740 C CA . ARG A 1 100 ? 15.540 2.188 -7.566 1.00 86.00 100 ARG A CA 1
ATOM 741 C C . ARG A 1 100 ? 15.674 2.062 -6.049 1.00 86.00 100 ARG A C 1
ATOM 743 O O . ARG A 1 100 ? 14.886 1.368 -5.416 1.00 86.00 100 ARG A O 1
ATOM 750 N N . THR A 1 101 ? 16.668 2.722 -5.462 1.00 87.88 101 THR A N 1
ATOM 751 C CA . THR A 1 101 ? 16.906 2.651 -4.015 1.00 87.88 101 THR A CA 1
ATOM 752 C C . THR A 1 101 ? 15.748 3.277 -3.245 1.00 87.88 101 THR A C 1
ATOM 754 O O . THR A 1 101 ? 15.276 2.685 -2.280 1.00 87.88 101 THR A O 1
ATOM 757 N N . CYS A 1 102 ? 15.225 4.417 -3.702 1.00 91.00 102 CYS A N 1
ATOM 758 C CA . CYS A 1 102 ? 14.051 5.043 -3.094 1.00 91.00 102 CYS A CA 1
ATOM 759 C C . CYS A 1 102 ? 12.812 4.140 -3.149 1.00 91.00 102 CYS A C 1
ATOM 761 O O . CYS A 1 102 ? 12.100 4.034 -2.154 1.00 91.00 102 CYS A O 1
ATOM 763 N N . LEU A 1 103 ? 12.576 3.447 -4.269 1.00 88.75 103 LEU A N 1
ATOM 764 C CA . LEU A 1 103 ? 11.454 2.517 -4.401 1.00 88.75 103 LEU A CA 1
ATOM 765 C C . LEU A 1 103 ? 11.619 1.303 -3.478 1.00 88.75 103 LEU A C 1
ATOM 767 O O . LEU A 1 103 ? 10.661 0.898 -2.830 1.00 88.75 103 LEU A O 1
ATOM 771 N N . ALA A 1 104 ? 12.835 0.764 -3.356 1.00 88.44 104 ALA A N 1
ATOM 772 C CA . ALA A 1 104 ? 13.129 -0.316 -2.415 1.00 88.44 104 ALA A CA 1
ATOM 773 C C . ALA A 1 104 ? 12.869 0.100 -0.960 1.00 88.44 104 ALA A C 1
ATOM 775 O O . ALA A 1 104 ? 12.269 -0.652 -0.198 1.00 88.44 104 ALA A O 1
ATOM 776 N N . VAL A 1 105 ? 13.302 1.308 -0.585 1.00 91.94 105 VAL A N 1
ATOM 777 C CA . VAL A 1 105 ? 13.078 1.867 0.754 1.00 91.94 105 VAL A CA 1
ATOM 778 C C . VAL A 1 105 ? 11.588 2.076 1.011 1.00 91.94 105 VAL A C 1
ATOM 780 O O . VAL A 1 105 ? 11.107 1.704 2.077 1.00 91.94 105 VAL A O 1
ATOM 783 N N . LEU A 1 106 ? 10.842 2.604 0.036 1.00 90.81 106 LEU A N 1
ATOM 784 C CA . LEU A 1 106 ? 9.393 2.771 0.149 1.00 90.81 106 LEU A CA 1
ATOM 785 C C . LEU A 1 106 ? 8.696 1.428 0.412 1.00 90.81 106 LEU A C 1
ATOM 787 O O . LEU A 1 106 ? 7.904 1.331 1.342 1.00 90.81 106 LEU A O 1
ATOM 791 N N . VAL A 1 107 ? 9.050 0.388 -0.348 1.00 89.00 107 VAL A N 1
ATOM 792 C CA . VAL A 1 107 ? 8.519 -0.975 -0.172 1.00 89.00 107 VAL A CA 1
ATOM 793 C C . VAL A 1 107 ? 8.923 -1.577 1.181 1.00 89.00 107 VAL A C 1
ATOM 795 O O . VAL A 1 107 ? 8.148 -2.277 1.821 1.00 89.00 107 VAL A O 1
ATOM 798 N N . ALA A 1 108 ? 10.125 -1.282 1.677 1.00 89.75 108 ALA A N 1
ATOM 799 C CA . ALA A 1 108 ? 10.521 -1.710 3.017 1.00 89.75 108 ALA A CA 1
ATOM 800 C C . ALA A 1 108 ? 9.676 -1.027 4.110 1.00 89.75 108 ALA A C 1
ATOM 802 O O . ALA A 1 108 ? 9.297 -1.670 5.088 1.00 89.75 108 ALA A O 1
ATOM 803 N N . PHE A 1 109 ? 9.340 0.256 3.947 1.00 90.06 109 PHE A N 1
ATOM 804 C CA . PHE A 1 109 ? 8.449 0.957 4.874 1.00 90.06 109 PHE A CA 1
ATOM 805 C C . PHE A 1 109 ? 7.015 0.418 4.834 1.00 90.06 109 PHE A C 1
ATOM 807 O O . PHE A 1 109 ? 6.398 0.311 5.895 1.00 90.06 109 PHE A O 1
ATOM 814 N N . THR A 1 110 ? 6.492 0.032 3.664 1.00 87.62 110 THR A N 1
ATOM 815 C CA . THR A 1 110 ? 5.172 -0.620 3.579 1.00 87.62 110 THR A CA 1
ATOM 816 C C . THR A 1 110 ? 5.176 -1.978 4.272 1.00 87.62 110 THR A C 1
ATOM 818 O O . THR A 1 110 ? 4.254 -2.266 5.040 1.00 87.62 110 THR A O 1
ATOM 821 N N . ALA A 1 111 ? 6.253 -2.754 4.122 1.00 87.88 111 ALA A N 1
ATOM 822 C CA . ALA A 1 111 ? 6.428 -4.022 4.824 1.00 87.88 111 ALA A CA 1
ATOM 823 C C . ALA A 1 111 ? 6.442 -3.830 6.346 1.00 87.88 111 ALA A C 1
ATOM 825 O O . ALA A 1 111 ? 5.739 -4.525 7.081 1.00 87.88 111 ALA A O 1
ATOM 826 N N . LEU A 1 112 ? 7.203 -2.843 6.834 1.00 89.06 112 LEU A N 1
ATOM 827 C CA . LEU A 1 112 ? 7.261 -2.508 8.258 1.00 89.06 112 LEU A CA 1
ATOM 828 C C . LEU A 1 112 ? 5.901 -2.056 8.795 1.00 89.06 112 LEU A C 1
ATOM 830 O O . LEU A 1 112 ? 5.502 -2.495 9.872 1.00 89.06 112 LEU A O 1
ATOM 834 N N . GLY A 1 113 ? 5.174 -1.224 8.044 1.00 84.88 113 GLY A N 1
ATOM 835 C CA . GLY A 1 113 ? 3.815 -0.809 8.394 1.00 84.88 113 GLY A CA 1
ATOM 836 C C . GLY A 1 113 ? 2.849 -1.993 8.462 1.00 84.88 113 GLY A C 1
ATOM 837 O O . GLY A 1 113 ? 2.080 -2.109 9.414 1.00 84.88 113 GLY A O 1
ATOM 838 N N . THR A 1 114 ? 2.950 -2.922 7.511 1.00 85.00 114 THR A N 1
ATOM 839 C CA . THR A 1 114 ? 2.160 -4.160 7.486 1.00 85.00 114 THR A CA 1
ATOM 840 C C . THR A 1 114 ? 2.452 -5.030 8.711 1.00 85.00 114 THR A C 1
ATOM 842 O O . THR A 1 114 ? 1.528 -5.470 9.392 1.00 85.00 114 THR A O 1
ATOM 845 N N . ILE A 1 115 ? 3.729 -5.224 9.057 1.00 85.88 115 ILE A N 1
ATOM 846 C CA . ILE A 1 115 ? 4.144 -5.977 10.252 1.00 85.88 115 ILE A CA 1
ATOM 847 C C . ILE A 1 115 ? 3.672 -5.286 11.536 1.00 85.88 115 ILE A C 1
ATOM 849 O O . ILE A 1 115 ? 3.252 -5.962 12.474 1.00 85.88 115 ILE A O 1
ATOM 853 N N . ALA A 1 116 ? 3.731 -3.955 11.598 1.00 83.56 116 ALA A N 1
ATOM 854 C CA . ALA A 1 116 ? 3.230 -3.199 12.739 1.00 83.56 116 ALA A CA 1
ATOM 855 C C . ALA A 1 116 ? 1.713 -3.377 12.906 1.00 83.56 116 ALA A C 1
ATOM 857 O O . ALA A 1 116 ? 1.258 -3.630 14.018 1.00 83.56 116 ALA A O 1
ATOM 858 N N . GLY A 1 117 ? 0.950 -3.334 11.809 1.00 77.00 117 GLY A N 1
ATOM 859 C CA . GLY A 1 117 ? -0.493 -3.590 11.819 1.00 77.00 117 GLY A CA 1
ATOM 860 C C . GLY A 1 117 ? -0.857 -5.022 12.221 1.00 77.00 117 GLY A C 1
ATOM 861 O O . GLY A 1 117 ? -1.867 -5.240 12.875 1.00 77.00 117 GLY A O 1
ATOM 862 N N . LEU A 1 118 ? -0.015 -6.013 11.917 1.00 81.69 118 LEU A N 1
ATOM 863 C CA . LEU A 1 118 ? -0.229 -7.390 12.380 1.00 81.69 118 LEU A CA 1
ATOM 864 C C . LEU A 1 118 ? -0.114 -7.551 13.902 1.00 81.69 118 LEU A C 1
ATOM 866 O O . LEU A 1 118 ? -0.637 -8.520 14.440 1.00 81.69 118 LEU A O 1
ATOM 870 N N . ARG A 1 119 ? 0.547 -6.624 14.608 1.00 79.75 119 ARG A N 1
ATOM 871 C CA . ARG A 1 119 ? 0.678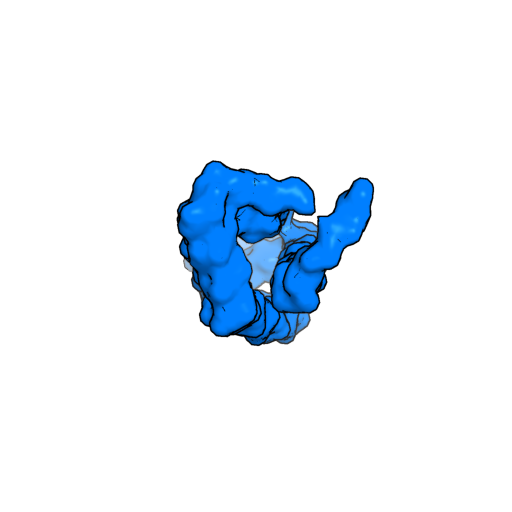 -6.674 16.075 1.00 79.75 119 ARG A CA 1
ATOM 872 C C . ARG A 1 119 ? -0.565 -6.190 16.819 1.00 79.75 119 ARG A C 1
ATOM 874 O O . ARG A 1 119 ? -0.586 -6.280 18.039 1.00 79.75 119 ARG A O 1
ATOM 881 N N . THR A 1 120 ? -1.563 -5.658 16.119 1.00 71.31 120 THR A N 1
ATOM 882 C CA . THR A 1 120 ? -2.789 -5.126 16.732 1.00 71.31 120 THR A CA 1
ATOM 883 C C . THR A 1 120 ? -3.956 -6.114 16.648 1.00 71.31 120 THR A C 1
ATOM 885 O O . THR A 1 120 ? -5.099 -5.676 16.563 1.00 71.31 120 THR A O 1
ATOM 888 N N . ASP A 1 121 ? -3.664 -7.420 16.572 1.00 69.00 121 ASP A N 1
ATOM 889 C CA . ASP A 1 121 ? -4.630 -8.513 16.375 1.00 69.00 121 ASP A CA 1
ATOM 890 C C . ASP A 1 121 ? -5.763 -8.162 15.387 1.00 69.00 121 ASP A C 1
ATOM 892 O O . ASP A 1 121 ? -6.945 -8.113 15.746 1.00 69.00 121 ASP A O 1
ATOM 896 N N . PRO A 1 122 ? -5.423 -7.853 14.119 1.00 69.50 122 PRO A N 1
ATOM 897 C CA . PRO A 1 122 ? -6.423 -7.484 13.134 1.00 69.50 122 PRO A CA 1
ATOM 898 C C . PRO A 1 122 ? -7.281 -8.700 12.727 1.00 69.50 122 PRO A C 1
ATOM 900 O O . PRO A 1 122 ? -6.873 -9.852 12.911 1.00 69.50 122 PRO A O 1
ATOM 903 N N . PRO A 1 123 ? -8.461 -8.478 12.113 1.00 75.19 123 PRO A N 1
ATOM 904 C CA . PRO A 1 123 ? -9.328 -9.557 11.643 1.00 75.19 123 PRO A CA 1
ATOM 905 C C . PRO A 1 123 ? -8.572 -10.554 10.752 1.00 75.19 123 PRO A C 1
ATOM 907 O O . PRO A 1 123 ? -7.741 -10.152 9.938 1.00 75.19 123 PRO A O 1
ATOM 910 N N . GLY A 1 124 ? -8.899 -11.849 10.829 1.00 77.81 124 GLY A N 1
ATOM 911 C CA . GLY A 1 124 ? -8.149 -12.905 10.124 1.00 77.81 124 GLY A CA 1
ATOM 912 C C . GLY A 1 124 ? -8.011 -12.706 8.605 1.00 77.81 124 GLY A C 1
ATOM 913 O O . GLY A 1 124 ? -6.986 -13.060 8.026 1.00 77.81 124 GLY A O 1
ATOM 914 N N . LEU A 1 125 ? -8.994 -12.065 7.957 1.00 75.75 125 LEU A N 1
ATOM 915 C CA . LEU A 1 125 ? -8.888 -11.666 6.548 1.00 75.75 125 LEU A CA 1
ATOM 916 C C . LEU A 1 125 ? -7.727 -10.689 6.315 1.00 75.75 125 LEU A C 1
ATOM 918 O O . LEU A 1 125 ? -6.957 -10.867 5.375 1.00 75.75 125 LEU A O 1
ATOM 922 N N . TYR A 1 126 ? -7.558 -9.699 7.191 1.00 74.69 126 TYR A N 1
ATOM 923 C CA . TYR A 1 126 ? -6.467 -8.728 7.117 1.00 74.69 126 TYR A CA 1
ATOM 924 C C . TYR A 1 126 ? -5.102 -9.410 7.262 1.00 74.69 126 TYR A C 1
ATOM 926 O O . TYR A 1 126 ? -4.165 -9.069 6.546 1.00 74.69 126 TYR A O 1
ATOM 934 N N . VAL A 1 127 ? -5.005 -10.433 8.119 1.00 82.69 127 VAL A N 1
ATOM 935 C CA . VAL A 1 127 ? -3.785 -11.240 8.284 1.00 82.69 127 VAL A CA 1
ATOM 936 C C . VAL A 1 127 ? -3.420 -11.974 6.991 1.00 82.69 127 VAL A C 1
ATOM 938 O O . VAL A 1 127 ? -2.262 -11.947 6.573 1.00 82.69 127 VAL A O 1
ATOM 941 N N . ALA A 1 128 ? -4.400 -12.587 6.320 1.00 84.19 128 ALA A N 1
ATOM 942 C CA . ALA A 1 128 ? -4.172 -13.260 5.043 1.00 84.19 128 ALA A CA 1
ATOM 943 C C . ALA A 1 128 ? -3.703 -12.277 3.953 1.00 84.19 128 ALA A C 1
ATOM 945 O O . ALA A 1 128 ? -2.724 -12.551 3.256 1.00 84.19 128 ALA A O 1
ATOM 946 N N . PHE A 1 129 ? -4.347 -11.108 3.846 1.00 82.81 129 PHE A N 1
ATOM 947 C CA . PHE A 1 129 ? -3.937 -10.047 2.919 1.00 82.81 129 PHE A CA 1
A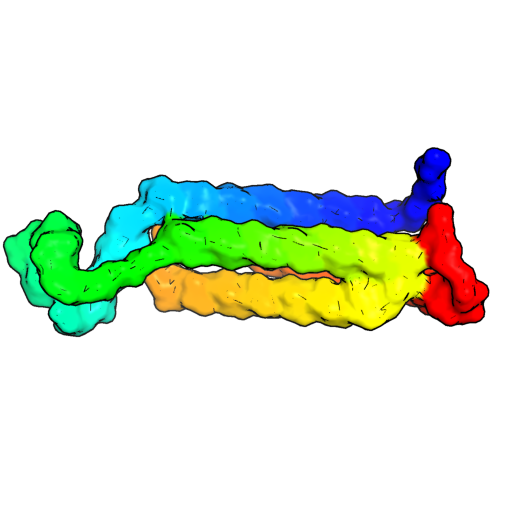TOM 948 C C . PHE A 1 129 ? -2.527 -9.526 3.220 1.00 82.81 129 PHE A C 1
ATOM 950 O O . PHE A 1 129 ? -1.721 -9.377 2.302 1.00 82.81 129 PHE A O 1
ATOM 957 N N . ALA A 1 130 ? -2.200 -9.306 4.494 1.00 83.56 130 ALA A N 1
ATOM 958 C CA . ALA A 1 130 ? -0.882 -8.866 4.933 1.00 83.56 130 ALA A CA 1
ATOM 959 C C . ALA A 1 130 ? 0.217 -9.881 4.579 1.00 83.56 130 ALA A C 1
ATOM 961 O O . ALA A 1 130 ? 1.268 -9.496 4.068 1.00 83.56 130 ALA A O 1
ATOM 962 N N . ALA A 1 131 ? -0.033 -11.179 4.780 1.00 87.62 131 ALA A N 1
ATOM 963 C CA . ALA A 1 131 ? 0.913 -12.232 4.412 1.00 87.62 131 ALA A CA 1
ATOM 964 C C . ALA A 1 131 ? 1.182 -12.255 2.897 1.00 87.62 131 ALA A C 1
ATOM 966 O O . ALA A 1 131 ? 2.335 -12.315 2.472 1.00 87.62 131 ALA A O 1
ATOM 967 N N . VAL A 1 132 ? 0.128 -12.153 2.080 1.00 88.38 132 VAL A N 1
ATOM 968 C CA . VAL A 1 132 ? 0.254 -12.078 0.615 1.00 88.38 132 VAL A CA 1
ATOM 969 C C . VAL A 1 132 ? 1.005 -10.812 0.191 1.00 88.38 132 VAL A C 1
ATOM 971 O O . VAL A 1 132 ? 1.887 -10.887 -0.665 1.00 88.38 132 VAL A O 1
ATOM 974 N N . SER A 1 133 ? 0.709 -9.669 0.819 1.00 82.44 133 SER A N 1
ATOM 975 C CA . SER A 1 133 ? 1.396 -8.398 0.563 1.00 82.44 133 SER A CA 1
ATOM 976 C C . SER A 1 133 ? 2.897 -8.508 0.826 1.00 82.44 133 SER A C 1
ATOM 978 O O . SER A 1 133 ? 3.686 -8.198 -0.061 1.00 82.44 133 SER A O 1
ATOM 980 N N . LEU A 1 134 ? 3.302 -9.043 1.983 1.00 88.00 134 LEU A N 1
ATOM 981 C CA . LEU A 1 134 ? 4.716 -9.212 2.340 1.00 88.00 134 LEU A CA 1
ATOM 982 C C . LEU A 1 134 ? 5.474 -10.079 1.326 1.00 88.00 134 LEU A C 1
ATOM 984 O O . LEU A 1 134 ? 6.601 -9.762 0.946 1.00 88.00 134 LEU A O 1
ATOM 988 N N . VAL A 1 135 ? 4.854 -11.160 0.841 1.00 90.25 135 VAL A N 1
ATOM 989 C CA . VAL A 1 135 ? 5.457 -12.000 -0.206 1.00 90.25 135 VAL A CA 1
ATOM 990 C C . VAL A 1 135 ? 5.661 -11.198 -1.492 1.00 90.25 135 VAL A C 1
ATOM 992 O O . VAL A 1 135 ? 6.728 -11.271 -2.103 1.00 90.25 135 VAL A O 1
ATOM 995 N N . ILE A 1 136 ? 4.672 -10.401 -1.896 1.00 85.19 136 ILE A N 1
ATOM 996 C CA . ILE A 1 136 ? 4.744 -9.578 -3.109 1.00 85.19 136 ILE A CA 1
ATOM 997 C C . ILE A 1 136 ? 5.791 -8.473 -2.977 1.00 85.19 136 ILE A C 1
ATOM 999 O O . ILE A 1 136 ? 6.515 -8.216 -3.936 1.00 85.19 136 ILE A O 1
ATOM 1003 N N . GLU A 1 137 ? 5.927 -7.858 -1.806 1.00 84.44 137 GLU A N 1
ATOM 1004 C CA . GLU A 1 137 ? 6.962 -6.862 -1.521 1.00 84.44 137 GLU A CA 1
ATOM 1005 C C . GLU A 1 137 ? 8.366 -7.462 -1.659 1.00 84.44 137 GLU A C 1
ATOM 1007 O O . GLU A 1 137 ? 9.221 -6.889 -2.337 1.00 84.44 137 GLU A O 1
ATOM 1012 N N . VAL A 1 138 ? 8.596 -8.659 -1.107 1.00 87.44 138 VAL A N 1
ATOM 1013 C CA . VAL A 1 138 ? 9.868 -9.384 -1.268 1.00 87.44 138 VAL A CA 1
ATOM 1014 C C . VAL A 1 138 ? 10.139 -9.695 -2.741 1.00 87.44 138 VAL A C 1
ATOM 1016 O O . VAL A 1 138 ? 11.251 -9.478 -3.227 1.00 87.44 138 VAL A O 1
ATOM 1019 N N . VAL A 1 139 ? 9.126 -10.160 -3.477 1.00 85.88 139 VAL A N 1
ATOM 1020 C CA . VAL A 1 139 ? 9.230 -10.438 -4.918 1.00 85.88 139 VAL A CA 1
ATOM 1021 C C . VAL A 1 139 ? 9.532 -9.161 -5.711 1.00 85.88 139 VAL A C 1
ATOM 1023 O O . VAL A 1 139 ? 10.362 -9.183 -6.621 1.00 85.88 139 VAL A O 1
ATOM 1026 N N . LEU A 1 140 ? 8.911 -8.036 -5.356 1.00 81.88 140 LEU A N 1
ATOM 1027 C CA . LEU A 1 140 ? 9.143 -6.741 -5.987 1.00 81.88 140 LEU A CA 1
ATOM 1028 C C . LEU A 1 140 ? 10.582 -6.272 -5.766 1.00 81.88 140 LEU A C 1
ATOM 1030 O O . LEU A 1 140 ? 11.256 -5.909 -6.729 1.00 81.88 140 LEU A O 1
ATOM 1034 N N . VAL A 1 141 ? 11.081 -6.338 -4.528 1.00 85.69 141 VAL A N 1
ATOM 1035 C CA . VAL A 1 141 ? 12.478 -6.012 -4.203 1.00 85.69 141 VAL A CA 1
ATOM 1036 C C . VAL A 1 141 ? 13.430 -6.936 -4.963 1.00 85.69 141 VAL A C 1
ATOM 1038 O O . VAL A 1 141 ? 14.397 -6.466 -5.562 1.00 85.69 141 VAL A O 1
ATOM 1041 N N . TYR A 1 142 ? 13.137 -8.236 -5.026 1.00 85.69 142 TYR A N 1
ATOM 1042 C CA . TYR A 1 142 ? 13.934 -9.180 -5.804 1.00 85.69 142 TYR A CA 1
ATOM 1043 C C . TYR A 1 142 ? 14.024 -8.781 -7.285 1.00 85.69 142 TYR A C 1
ATOM 1045 O O . TYR A 1 142 ? 15.126 -8.709 -7.829 1.00 85.69 142 TYR A O 1
ATOM 1053 N N . PHE A 1 143 ? 12.899 -8.471 -7.939 1.00 79.88 143 PHE A N 1
ATOM 1054 C CA . PHE A 1 143 ? 12.901 -8.033 -9.340 1.00 79.88 143 PHE A CA 1
ATOM 1055 C C . PHE A 1 143 ? 13.615 -6.696 -9.540 1.00 79.88 143 PHE A C 1
ATOM 1057 O O . PHE A 1 143 ? 14.317 -6.501 -10.537 1.00 79.88 143 PHE A O 1
ATOM 1064 N N . LEU A 1 144 ? 13.492 -5.792 -8.573 1.00 78.25 144 LEU A N 1
ATOM 1065 C CA . LEU A 1 144 ? 14.127 -4.484 -8.603 1.00 78.25 144 LEU A CA 1
ATOM 1066 C C . LEU A 1 144 ? 15.662 -4.590 -8.562 1.00 78.25 144 LEU A C 1
ATOM 1068 O O . LEU A 1 144 ? 16.360 -3.866 -9.275 1.00 78.25 144 LEU A O 1
ATOM 1072 N N . PHE A 1 145 ? 16.193 -5.534 -7.783 1.00 81.81 145 PHE A N 1
ATOM 1073 C CA . PHE A 1 145 ? 17.630 -5.820 -7.696 1.00 81.81 145 PHE A CA 1
ATOM 1074 C C . PHE A 1 145 ? 18.099 -6.952 -8.613 1.00 81.81 145 PHE A C 1
ATOM 1076 O O . PHE A 1 145 ? 19.282 -7.305 -8.598 1.00 81.81 145 PHE A O 1
ATOM 1083 N N . HIS A 1 146 ? 17.216 -7.493 -9.453 1.00 83.00 146 HIS A N 1
ATOM 1084 C CA . HIS A 1 146 ? 17.587 -8.534 -10.397 1.00 83.00 146 HIS A CA 1
ATOM 1085 C C . HIS A 1 146 ? 18.682 -8.044 -11.357 1.00 83.00 146 HIS A C 1
ATOM 1087 O O . HIS A 1 146 ? 18.817 -6.843 -11.634 1.00 83.00 146 HIS A O 1
ATOM 1093 N N . ARG A 1 147 ? 19.492 -8.984 -11.859 1.00 73.50 147 ARG A N 1
ATOM 1094 C CA . ARG A 1 147 ? 20.642 -8.675 -12.722 1.00 73.50 147 ARG A CA 1
ATOM 1095 C C . ARG A 1 147 ? 20.232 -7.893 -13.965 1.00 73.50 147 ARG A C 1
ATOM 1097 O O . ARG A 1 147 ? 20.913 -6.927 -14.286 1.00 73.50 147 ARG A O 1
ATOM 1104 N N . ASP A 1 148 ? 19.103 -8.236 -14.576 1.00 73.19 148 ASP A N 1
ATOM 1105 C CA . ASP A 1 148 ? 18.604 -7.559 -15.778 1.00 73.19 148 ASP A CA 1
ATOM 1106 C C . ASP A 1 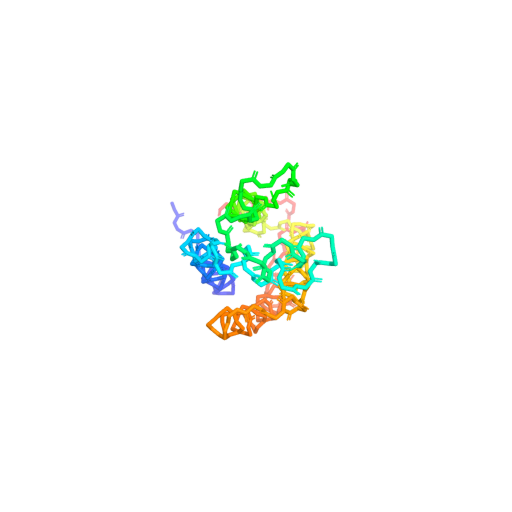148 ? 18.220 -6.100 -15.508 1.00 73.19 148 ASP A C 1
ATOM 1108 O O . ASP A 1 148 ? 18.635 -5.204 -16.238 1.00 73.19 148 ASP A O 1
ATOM 1112 N N . THR A 1 149 ? 17.497 -5.837 -14.412 1.00 67.94 149 THR A N 1
ATOM 1113 C CA . THR A 1 149 ? 17.146 -4.471 -13.988 1.00 67.94 149 THR A CA 1
ATOM 1114 C C . THR A 1 149 ? 18.408 -3.671 -13.666 1.00 67.94 149 THR A C 1
ATOM 1116 O O . THR A 1 149 ? 18.533 -2.506 -14.026 1.00 67.94 149 THR A O 1
ATOM 1119 N N . THR A 1 150 ? 19.393 -4.310 -13.031 1.00 76.38 150 THR A N 1
ATOM 1120 C CA . THR A 1 150 ? 20.679 -3.677 -12.711 1.00 76.38 150 THR A CA 1
ATOM 1121 C C . THR A 1 150 ? 21.510 -3.384 -13.961 1.00 76.38 150 THR A C 1
ATOM 1123 O O . THR A 1 150 ? 22.177 -2.354 -14.010 1.00 76.38 150 THR A O 1
ATOM 1126 N N . ALA A 1 151 ? 21.486 -4.269 -14.960 1.00 75.12 151 ALA A N 1
ATOM 1127 C CA . ALA A 1 151 ? 22.177 -4.079 -16.229 1.00 75.12 151 ALA A CA 1
ATOM 1128 C C . ALA A 1 151 ? 21.554 -2.926 -17.026 1.00 75.12 151 ALA A C 1
ATOM 1130 O O . ALA A 1 151 ? 22.286 -2.039 -17.450 1.00 75.12 151 ALA A O 1
ATOM 1131 N N . PHE A 1 152 ? 20.221 -2.882 -17.125 1.00 70.88 152 PHE A N 1
ATOM 1132 C CA . PHE A 1 152 ? 19.491 -1.790 -17.775 1.00 70.88 152 PHE A CA 1
ATOM 1133 C C . PHE A 1 152 ? 19.803 -0.428 -17.141 1.00 70.88 152 PHE A C 1
ATOM 1135 O O . PHE A 1 152 ? 20.196 0.505 -17.836 1.00 70.88 152 PHE A O 1
ATOM 1142 N N . LEU A 1 153 ? 19.697 -0.324 -15.812 1.00 72.62 153 LEU A N 1
ATOM 1143 C CA . LEU A 1 153 ? 19.937 0.941 -15.112 1.00 72.62 153 LEU A CA 1
ATOM 1144 C C . LEU A 1 153 ? 21.403 1.393 -15.191 1.00 72.62 153 LEU A C 1
ATOM 1146 O O . LEU A 1 153 ? 21.673 2.585 -15.271 1.00 72.62 153 LEU A O 1
ATOM 1150 N N . ARG A 1 154 ? 22.365 0.459 -15.174 1.00 74.81 154 ARG A N 1
ATOM 1151 C CA . ARG A 1 154 ? 23.787 0.798 -15.354 1.00 74.81 154 ARG A CA 1
ATOM 1152 C C . ARG A 1 154 ? 24.112 1.241 -16.773 1.00 74.81 154 ARG A C 1
ATOM 1154 O O . ARG A 1 154 ? 25.029 2.036 -16.939 1.00 74.81 154 ARG A O 1
ATOM 1161 N N . GLU A 1 155 ? 23.422 0.699 -17.769 1.00 76.06 155 GLU A N 1
ATOM 1162 C CA . GLU A 1 155 ? 23.615 1.102 -19.160 1.00 76.06 155 GLU A CA 1
ATOM 1163 C C . GLU A 1 155 ? 23.094 2.525 -19.388 1.00 76.06 155 GLU A C 1
ATOM 1165 O O . GLU A 1 155 ? 23.832 3.359 -19.902 1.00 76.06 155 GLU A O 1
ATOM 1170 N N . ALA A 1 156 ? 21.892 2.833 -18.889 1.00 70.50 156 ALA A N 1
ATOM 1171 C CA . ALA A 1 156 ? 21.309 4.175 -18.963 1.00 70.50 156 ALA A CA 1
ATOM 1172 C C . ALA A 1 156 ? 22.141 5.242 -18.219 1.00 70.50 156 ALA A C 1
ATOM 1174 O O . ALA A 1 156 ? 22.300 6.363 -18.695 1.00 70.50 156 ALA A O 1
ATOM 1175 N N . ASP A 1 157 ? 22.717 4.896 -17.063 1.00 72.56 157 ASP A N 1
ATOM 1176 C CA . ASP A 1 157 ? 23.587 5.803 -16.299 1.00 72.56 157 ASP A CA 1
ATOM 1177 C C . ASP A 1 157 ? 24.922 6.074 -17.019 1.00 72.56 157 ASP A C 1
ATOM 1179 O O . ASP A 1 157 ? 25.437 7.191 -17.005 1.00 72.56 157 ASP A O 1
ATOM 1183 N N . ARG A 1 158 ? 25.472 5.066 -17.710 1.00 71.06 158 ARG A N 1
ATOM 1184 C CA . ARG A 1 158 ? 26.709 5.208 -18.496 1.00 71.06 158 ARG A CA 1
ATOM 1185 C C . ARG A 1 158 ? 26.515 5.969 -19.799 1.00 71.06 158 ARG A C 1
ATOM 1187 O O . ARG A 1 158 ? 27.447 6.645 -20.228 1.00 71.06 158 ARG A O 1
ATOM 1194 N N . SER A 1 159 ? 25.356 5.841 -20.440 1.00 72.00 159 SER A N 1
ATOM 1195 C CA . SER A 1 159 ? 25.084 6.482 -21.728 1.00 72.00 159 SER A CA 1
ATOM 1196 C C . SER A 1 159 ? 24.759 7.973 -21.599 1.00 72.00 159 SER A C 1
ATOM 1198 O O . SER A 1 159 ? 24.713 8.663 -22.619 1.00 72.00 159 SER A O 1
ATOM 1200 N N . GLY A 1 160 ? 24.512 8.482 -20.381 1.00 62.44 160 GLY A N 1
ATOM 1201 C CA . GLY A 1 160 ? 24.193 9.891 -20.107 1.00 62.44 160 GLY A CA 1
ATOM 1202 C C . GLY A 1 160 ? 22.950 10.412 -20.841 1.00 62.44 160 GLY A C 1
ATOM 1203 O O . GLY A 1 160 ? 22.697 11.614 -20.864 1.00 62.44 160 GLY A O 1
ATOM 1204 N N . THR A 1 161 ? 22.193 9.514 -21.467 1.00 57.69 161 THR A N 1
ATOM 1205 C CA . THR A 1 161 ? 21.069 9.800 -22.352 1.00 57.69 161 THR A CA 1
ATOM 1206 C C . THR A 1 161 ? 19.831 9.154 -21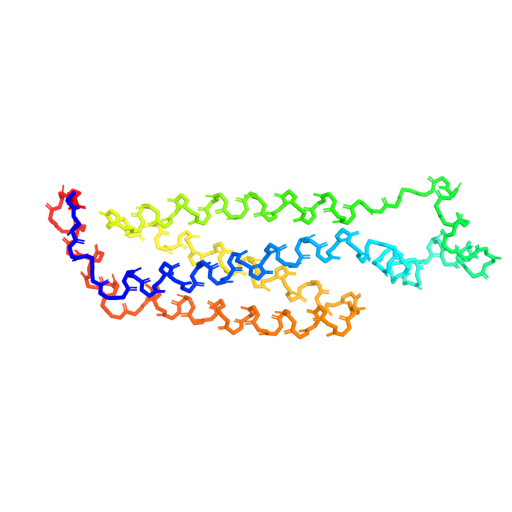.743 1.00 57.69 161 THR A C 1
ATOM 1208 O O . THR A 1 161 ? 19.848 7.942 -21.514 1.00 57.69 161 THR A O 1
ATOM 1211 N N . PRO A 1 162 ? 18.773 9.928 -21.432 1.00 53.28 162 PRO A N 1
ATOM 1212 C CA . PRO A 1 162 ? 17.504 9.337 -21.033 1.00 53.28 162 PRO A CA 1
ATOM 1213 C C . PRO A 1 162 ? 17.036 8.412 -22.160 1.00 53.28 162 PRO A C 1
ATOM 1215 O O . PRO A 1 162 ? 17.045 8.791 -23.330 1.00 53.28 162 PRO A O 1
ATOM 1218 N N . VAL A 1 163 ? 16.721 7.166 -21.811 1.00 54.66 163 VAL A N 1
ATOM 1219 C CA . VAL A 1 163 ? 16.220 6.181 -22.772 1.00 54.66 163 VAL A CA 1
ATOM 1220 C C . VAL A 1 163 ? 14.740 6.494 -22.996 1.00 54.66 163 VAL A C 1
ATOM 1222 O O . VAL A 1 163 ? 13.925 6.211 -22.116 1.00 54.66 163 VAL A O 1
ATOM 1225 N N . ASP A 1 164 ? 14.433 7.135 -24.127 1.00 47.69 164 ASP A N 1
ATOM 1226 C CA . ASP A 1 164 ? 13.070 7.475 -24.578 1.00 47.69 164 ASP A CA 1
ATOM 1227 C C . ASP A 1 164 ? 12.213 6.236 -24.914 1.00 47.69 164 ASP A C 1
ATOM 1229 O O . ASP A 1 164 ? 12.731 5.278 -25.543 1.00 47.69 164 ASP A O 1
#

pLDDT: mean 79.52, std 9.84, range [36.78, 94.69]

Organism: NCBI:txid1045774

Sequence (164 aa):
MAGNHPTTVTRTTQVLGVLLALGAVAAVLSVFLEDSLIRSWAEHNPSVRETFEQGGLDAVKDSPVQIPAFAPVAVVLFVVIAGLALVLLAFVRIGHLWARTCLAVLVAFTALGTIAGLRTDPPGLYVAFAAVSLVIEVVLVYFLFHRDTTAFLREADRSGTPVD